Protein AF-T0M8F4-F1 (afdb_monomer_lite)

Foldseek 3Di:
DCVVVVVVVVVVVVVLVVLLVVLVVQLVVLVVVLVCCPPPVVDPNVVSVVSNVVSVVSNVVSVVSNVPVD

Organism: NCBI:txid1229911

Secondary structure (DSSP, 8-state):
--HHHHHHHHHHHHHHHHHHHHHHHHHHHHHHHHHHHHHHS---HHHHHHHHHHHHHHHHHHHHHHHHT-

InterPro domains:
  IPR007039 Conjugal transfer TrbC/type IV secretion VirB2 [PF04956] (2-67)

Structure (mmCIF, N/CA/C/O backbone):
data_AF-T0M8F4-F1
#
_entry.id   AF-T0M8F4-F1
#
loop_
_atom_site.group_PDB
_atom_site.id
_atom_site.type_symbol
_atom_site.label_atom_id
_atom_site.label_alt_id
_atom_site.label_comp_id
_atom_site.label_asym_id
_atom_site.label_entity_id
_atom_site.label_seq_id
_atom_site.pdbx_PDB_ins_code
_atom_site.Cartn_x
_atom_site.Cartn_y
_atom_site.Cartn_z
_atom_site.occupancy
_atom_site.B_iso_or_equiv
_atom_site.auth_seq_id
_atom_site.auth_comp_id
_atom_site.auth_asym_id
_atom_site.auth_atom_id
_atom_site.pdbx_PDB_model_num
ATOM 1 N N . MET A 1 1 ? 25.020 -0.223 -33.343 1.00 51.12 1 MET A N 1
ATOM 2 C CA . MET A 1 1 ? 24.701 0.520 -32.102 1.00 51.12 1 MET A CA 1
ATOM 3 C C . MET A 1 1 ? 23.243 0.289 -31.672 1.00 51.12 1 MET A C 1
ATOM 5 O O . MET A 1 1 ? 22.554 1.240 -31.343 1.00 51.12 1 MET A O 1
ATOM 9 N N . ALA A 1 2 ? 22.760 -0.962 -31.686 1.00 58.53 2 ALA A N 1
ATOM 10 C CA . ALA A 1 2 ? 21.357 -1.293 -31.383 1.00 58.53 2 ALA A CA 1
ATOM 11 C C . ALA A 1 2 ? 21.191 -2.094 -30.075 1.00 58.53 2 ALA A C 1
ATOM 13 O O . ALA A 1 2 ? 20.173 -1.949 -29.414 1.00 58.53 2 ALA A O 1
ATOM 14 N N . ALA A 1 3 ? 22.219 -2.842 -29.650 1.00 60.50 3 ALA A N 1
ATOM 15 C CA . ALA A 1 3 ? 22.154 -3.703 -28.463 1.00 60.50 3 ALA A CA 1
ATOM 16 C C . ALA A 1 3 ? 21.830 -2.937 -27.166 1.00 60.50 3 ALA A C 1
ATOM 18 O O . ALA A 1 3 ? 20.913 -3.306 -26.446 1.00 60.50 3 ALA A O 1
ATOM 19 N N . GLY A 1 4 ? 22.494 -1.800 -26.922 1.00 65.31 4 GLY A N 1
ATOM 20 C CA . GLY A 1 4 ? 22.276 -1.040 -25.686 1.00 65.31 4 GLY A CA 1
ATOM 21 C C . GLY A 1 4 ? 20.872 -0.440 -25.550 1.00 65.31 4 GLY A C 1
ATOM 22 O O . GLY A 1 4 ? 20.424 -0.199 -24.438 1.00 65.31 4 GLY A O 1
ATOM 23 N N . LEU A 1 5 ? 20.153 -0.208 -26.655 1.00 70.38 5 LEU A N 1
ATOM 24 C CA . LEU A 1 5 ? 18.793 0.330 -26.593 1.00 70.38 5 LEU A CA 1
ATOM 25 C C . LEU A 1 5 ? 17.768 -0.751 -26.222 1.00 70.38 5 LEU A C 1
ATOM 27 O O . LEU A 1 5 ? 16.786 -0.443 -25.549 1.00 70.38 5 LEU A O 1
ATOM 31 N N . ASP A 1 6 ? 17.995 -1.998 -26.632 1.00 72.94 6 ASP A N 1
ATOM 32 C CA . ASP A 1 6 ? 17.125 -3.121 -26.274 1.00 72.94 6 ASP A CA 1
ATOM 33 C C . ASP A 1 6 ? 17.328 -3.551 -24.816 1.00 72.94 6 ASP A C 1
ATOM 35 O O . ASP A 1 6 ? 16.341 -3.802 -24.124 1.00 72.94 6 ASP A O 1
ATOM 39 N N . ASP A 1 7 ? 18.562 -3.492 -24.303 1.00 74.12 7 ASP A N 1
ATOM 40 C CA . ASP A 1 7 ? 18.839 -3.681 -22.872 1.00 74.12 7 ASP A CA 1
ATOM 41 C C . ASP A 1 7 ? 18.147 -2.609 -22.016 1.00 74.12 7 ASP A C 1
ATOM 43 O O . ASP A 1 7 ? 17.518 -2.922 -21.006 1.00 74.12 7 ASP A O 1
ATOM 47 N N . ILE A 1 8 ? 18.178 -1.341 -22.448 1.00 75.38 8 ILE A N 1
ATOM 48 C CA . ILE A 1 8 ? 17.480 -0.247 -21.754 1.00 75.38 8 ILE A CA 1
ATOM 49 C C . ILE A 1 8 ? 15.967 -0.475 -21.774 1.00 75.38 8 ILE A C 1
ATOM 51 O O . ILE A 1 8 ? 15.316 -0.333 -20.742 1.00 75.38 8 ILE A O 1
ATOM 55 N N . LYS A 1 9 ? 15.385 -0.860 -22.914 1.00 78.31 9 LYS A N 1
ATOM 56 C CA . LYS A 1 9 ? 13.946 -1.160 -23.003 1.00 78.31 9 LYS A CA 1
ATOM 57 C C . LYS A 1 9 ? 13.545 -2.336 -22.113 1.00 78.31 9 LYS A C 1
ATOM 59 O O . LYS A 1 9 ? 12.501 -2.261 -21.463 1.00 78.31 9 LYS A O 1
ATOM 64 N N . GLY A 1 10 ? 14.361 -3.389 -22.055 1.00 76.44 10 GLY A N 1
ATOM 65 C CA . GLY A 1 10 ? 14.164 -4.522 -21.149 1.00 76.44 10 GLY A CA 1
ATOM 66 C C . GLY A 1 10 ? 14.184 -4.079 -19.688 1.00 76.44 10 GLY A C 1
ATOM 67 O O . GLY A 1 10 ? 13.234 -4.337 -18.950 1.00 76.44 10 GLY A O 1
ATOM 68 N N . PHE A 1 11 ? 15.193 -3.293 -19.311 1.00 74.56 11 PHE A N 1
ATOM 69 C CA . PHE A 1 11 ? 15.338 -2.754 -17.960 1.00 74.56 11 PHE A CA 1
ATOM 70 C C . PHE A 1 11 ? 14.170 -1.837 -17.566 1.00 74.56 11 PHE A C 1
ATOM 72 O O . PHE A 1 11 ? 13.630 -1.943 -16.466 1.00 74.56 11 PHE A O 1
ATOM 79 N N . LEU A 1 12 ? 13.711 -0.969 -18.474 1.00 76.50 12 LEU A N 1
ATOM 80 C CA . LEU A 1 12 ? 12.554 -0.105 -18.217 1.00 76.50 12 LEU A CA 1
ATOM 81 C C . LEU A 1 12 ? 11.251 -0.904 -18.085 1.00 76.50 12 LEU A C 1
ATOM 83 O O . LEU A 1 12 ? 10.399 -0.548 -17.274 1.00 76.50 12 LEU A O 1
ATOM 87 N N . THR A 1 13 ? 11.104 -1.997 -18.834 1.00 78.50 13 THR A N 1
ATOM 88 C CA . THR A 1 13 ? 9.928 -2.879 -18.762 1.00 78.50 13 THR A CA 1
ATOM 89 C C . THR A 1 13 ? 9.883 -3.655 -17.444 1.00 78.50 13 THR A C 1
ATOM 91 O O . THR A 1 13 ? 8.820 -3.809 -16.835 1.00 78.50 13 THR A O 1
ATOM 94 N N . GLU A 1 14 ? 11.037 -4.114 -16.967 1.00 75.56 14 GLU A N 1
ATOM 95 C CA . GLU A 1 14 ? 11.160 -4.840 -15.704 1.00 75.56 14 GLU A CA 1
ATOM 96 C C . GLU A 1 14 ? 10.927 -3.918 -14.502 1.00 75.56 14 GLU A C 1
ATOM 98 O O . GLU A 1 14 ? 10.136 -4.245 -13.616 1.00 75.56 14 GLU A O 1
ATOM 103 N N . VAL A 1 15 ? 11.496 -2.707 -14.522 1.00 74.44 15 VAL A N 1
ATOM 104 C CA . VAL A 1 15 ? 11.214 -1.667 -13.519 1.00 74.44 15 VAL A CA 1
ATOM 105 C C . VAL A 1 15 ? 9.736 -1.281 -13.529 1.00 74.44 15 VAL A C 1
ATOM 107 O O . VAL A 1 15 ? 9.137 -1.115 -12.467 1.00 74.44 15 VAL A O 1
ATOM 110 N N . HIS A 1 16 ? 9.111 -1.178 -14.704 1.00 71.12 16 HIS A N 1
ATOM 111 C CA . HIS A 1 16 ? 7.683 -0.880 -14.807 1.00 71.12 16 HIS A CA 1
ATOM 112 C C . HIS A 1 16 ? 6.817 -1.984 -14.199 1.00 71.12 16 HIS A C 1
ATOM 114 O O . HIS A 1 16 ? 5.886 -1.708 -13.440 1.00 71.12 16 HIS A O 1
ATOM 120 N N . THR A 1 17 ? 7.169 -3.239 -14.474 1.00 73.75 17 THR A N 1
ATOM 121 C CA . THR A 1 17 ? 6.498 -4.417 -13.915 1.00 73.75 17 THR A CA 1
ATOM 122 C C . THR A 1 17 ? 6.660 -4.474 -12.398 1.00 73.75 17 THR A C 1
ATOM 124 O O . THR A 1 17 ? 5.674 -4.655 -11.678 1.00 73.75 17 THR A O 1
ATOM 127 N N . ALA A 1 18 ? 7.875 -4.242 -11.900 1.00 69.38 18 ALA A N 1
ATOM 128 C CA . ALA A 1 18 ? 8.165 -4.182 -10.475 1.00 69.38 18 ALA A CA 1
ATOM 129 C C . ALA A 1 18 ? 7.375 -3.058 -9.788 1.00 69.38 18 ALA A C 1
ATOM 131 O O . ALA A 1 18 ? 6.745 -3.290 -8.757 1.00 69.38 18 ALA A O 1
ATOM 132 N N . LEU A 1 19 ? 7.318 -1.865 -10.386 1.00 69.31 19 LEU A N 1
ATOM 133 C CA . LEU A 1 19 ? 6.577 -0.725 -9.840 1.00 69.31 19 LEU A CA 1
ATOM 134 C C . LEU A 1 19 ? 5.069 -1.009 -9.728 1.00 69.31 19 LEU A C 1
ATOM 136 O O . LEU A 1 19 ? 4.420 -0.610 -8.758 1.00 69.31 19 LEU A O 1
ATOM 140 N N . LYS A 1 20 ? 4.512 -1.747 -10.694 1.00 73.31 20 LYS A N 1
ATOM 141 C CA . LYS A 1 20 ? 3.103 -2.163 -10.708 1.00 73.31 20 LYS A CA 1
ATOM 142 C C . LYS A 1 20 ? 2.812 -3.233 -9.648 1.00 73.31 20 LYS A C 1
ATOM 144 O O . LYS A 1 20 ? 1.812 -3.136 -8.937 1.00 73.31 20 LYS A O 1
ATOM 149 N N . GLY A 1 21 ? 3.702 -4.217 -9.508 1.00 75.56 21 GLY A N 1
ATOM 150 C CA . GLY A 1 21 ? 3.595 -5.280 -8.504 1.00 75.56 21 GLY A CA 1
ATOM 151 C C . GLY A 1 21 ? 3.723 -4.762 -7.070 1.00 75.56 21 GLY A C 1
ATOM 152 O O . GLY A 1 21 ? 2.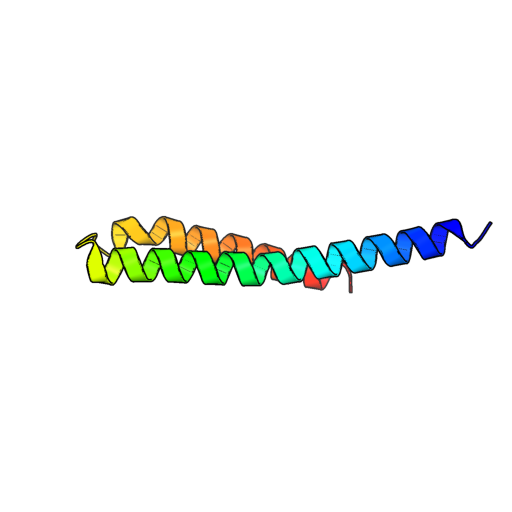919 -5.117 -6.207 1.00 75.56 21 GLY A O 1
ATOM 153 N N . VAL A 1 22 ? 4.675 -3.859 -6.822 1.00 76.81 22 VAL A N 1
ATOM 154 C CA . VAL A 1 22 ? 4.906 -3.265 -5.495 1.00 76.81 22 VAL A CA 1
ATOM 155 C C . VAL A 1 22 ? 3.689 -2.471 -5.016 1.00 76.81 22 VAL A C 1
ATOM 157 O O . VAL A 1 22 ? 3.319 -2.584 -3.850 1.00 76.81 22 VAL A O 1
ATOM 160 N N . GLY A 1 23 ? 3.003 -1.743 -5.902 1.00 78.94 23 GLY A N 1
ATOM 161 C CA . GLY A 1 23 ? 1.790 -0.998 -5.548 1.00 78.94 23 GLY A CA 1
ATOM 162 C C . GLY A 1 23 ? 0.676 -1.855 -4.946 1.00 78.94 23 GLY A C 1
ATOM 163 O O . GLY A 1 23 ? 0.110 -1.520 -3.904 1.00 78.94 23 GLY A O 1
ATOM 164 N N . VAL A 1 24 ? 0.387 -2.995 -5.579 1.00 80.31 24 VAL A N 1
ATOM 165 C CA . VAL A 1 24 ? -0.642 -3.945 -5.118 1.00 80.31 24 VAL A CA 1
ATOM 166 C C . VAL A 1 24 ? -0.236 -4.616 -3.805 1.00 80.31 24 VAL A C 1
ATOM 168 O O . VAL A 1 24 ? -1.064 -4.827 -2.917 1.00 80.31 24 VAL A O 1
ATOM 171 N N . ILE A 1 25 ? 1.046 -4.929 -3.639 1.00 83.44 25 ILE A N 1
ATOM 172 C CA . ILE A 1 25 ? 1.538 -5.546 -2.404 1.00 83.44 25 ILE A CA 1
ATOM 173 C C . ILE A 1 25 ? 1.419 -4.558 -1.236 1.00 83.44 25 ILE A C 1
ATOM 175 O O . ILE A 1 25 ? 0.893 -4.910 -0.179 1.00 83.44 25 ILE A O 1
ATOM 179 N N . VAL A 1 26 ? 1.829 -3.303 -1.437 1.0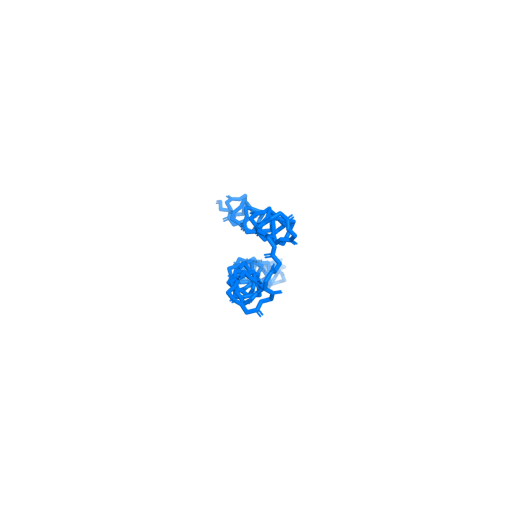0 83.44 26 VAL A N 1
ATOM 180 C CA . VAL A 1 26 ? 1.764 -2.259 -0.404 1.00 83.44 26 VAL A CA 1
ATOM 181 C C . VAL A 1 26 ? 0.318 -1.967 0.002 1.00 83.44 26 VAL A C 1
ATOM 183 O O . VAL A 1 26 ? 0.042 -1.865 1.198 1.00 83.44 26 VAL A O 1
ATOM 186 N N . VAL A 1 27 ? -0.624 -1.902 -0.950 1.00 85.75 27 VAL A N 1
ATOM 187 C CA . VAL A 1 27 ? -2.037 -1.664 -0.610 1.00 85.75 27 VAL A CA 1
ATOM 188 C C . VAL A 1 27 ? -2.618 -2.814 0.215 1.00 85.75 27 VAL A C 1
ATOM 190 O O . VAL A 1 27 ? -3.334 -2.581 1.186 1.00 85.75 27 VAL A O 1
ATOM 193 N N . THR A 1 28 ? -2.242 -4.054 -0.105 1.00 84.88 28 THR A N 1
ATOM 194 C CA . THR A 1 28 ? -2.693 -5.246 0.625 1.00 84.88 28 THR A CA 1
ATOM 195 C C . THR A 1 28 ? -2.222 -5.207 2.079 1.00 84.88 28 THR A C 1
ATOM 197 O O . THR A 1 28 ? -3.019 -5.401 2.995 1.00 84.88 28 THR A O 1
ATOM 200 N N . ILE A 1 29 ? -0.948 -4.875 2.310 1.00 86.06 29 ILE A N 1
ATOM 201 C CA . ILE A 1 29 ? -0.382 -4.754 3.662 1.00 86.06 29 ILE A CA 1
ATOM 202 C C . ILE A 1 29 ? -1.045 -3.601 4.434 1.00 86.06 29 ILE A C 1
ATOM 204 O O . ILE A 1 29 ? -1.370 -3.759 5.613 1.00 86.06 29 ILE A O 1
ATOM 208 N N . ALA A 1 30 ? -1.314 -2.467 3.777 1.00 84.75 30 ALA A N 1
ATOM 209 C CA . ALA A 1 30 ? -2.004 -1.333 4.392 1.00 84.75 30 ALA A CA 1
ATOM 210 C C . ALA A 1 30 ? -3.408 -1.715 4.894 1.00 84.75 30 ALA A C 1
ATOM 212 O O . ALA A 1 30 ? -3.780 -1.359 6.015 1.00 84.75 30 ALA A O 1
ATOM 213 N N . PHE A 1 31 ? -4.162 -2.497 4.114 1.00 84.00 31 PHE A N 1
ATOM 214 C CA . PHE A 1 31 ? -5.474 -2.999 4.528 1.00 84.00 31 PHE A CA 1
ATOM 215 C C . PHE A 1 31 ? -5.397 -3.991 5.691 1.00 84.00 31 PHE A C 1
ATOM 217 O O . PHE A 1 31 ? -6.239 -3.932 6.587 1.00 84.00 31 PHE A O 1
ATOM 224 N N . VAL A 1 32 ? -4.386 -4.864 5.728 1.00 87.19 32 VAL A N 1
ATOM 225 C CA . VAL A 1 32 ? -4.194 -5.807 6.845 1.00 87.19 32 VAL A CA 1
ATOM 226 C C . VAL A 1 32 ? -3.929 -5.057 8.153 1.00 87.19 32 VAL A C 1
ATOM 228 O O . VAL A 1 32 ? -4.563 -5.340 9.170 1.00 87.19 32 VAL A O 1
ATOM 231 N N . ILE A 1 33 ? -3.051 -4.052 8.126 1.00 82.75 33 ILE A N 1
ATOM 232 C CA . ILE A 1 33 ? -2.738 -3.231 9.307 1.00 82.75 33 ILE A CA 1
ATOM 233 C C . ILE A 1 33 ? -3.961 -2.408 9.737 1.00 82.75 33 ILE A C 1
ATOM 235 O O . ILE A 1 33 ? -4.238 -2.287 10.933 1.00 82.75 33 ILE A O 1
ATOM 239 N N . ALA A 1 34 ? -4.721 -1.877 8.775 1.00 82.75 34 ALA A N 1
ATOM 240 C CA . ALA A 1 34 ? -5.968 -1.172 9.042 1.00 82.75 34 ALA A CA 1
ATOM 241 C C . ALA A 1 34 ? -7.003 -2.076 9.728 1.00 82.75 34 ALA A C 1
ATOM 243 O O . ALA A 1 34 ? -7.529 -1.724 10.782 1.00 82.75 34 ALA A O 1
ATOM 244 N N . GLY A 1 35 ? -7.257 -3.262 9.171 1.00 77.00 35 GLY A N 1
ATOM 245 C CA . GLY A 1 35 ? -8.196 -4.235 9.727 1.00 77.00 35 GLY A CA 1
ATOM 246 C C . GLY A 1 35 ? -7.800 -4.688 11.130 1.00 77.00 35 GLY A C 1
ATOM 247 O O . GLY A 1 35 ? -8.645 -4.728 12.022 1.00 77.00 35 GLY A O 1
ATOM 248 N N . TYR A 1 36 ? -6.507 -4.936 11.365 1.00 79.69 36 TYR A N 1
ATOM 249 C CA . TYR A 1 36 ? -6.010 -5.311 12.688 1.00 79.69 36 TYR A CA 1
ATOM 250 C C . TYR A 1 36 ? -6.242 -4.206 13.731 1.00 79.69 36 TYR A C 1
ATOM 252 O O . TYR A 1 36 ? -6.728 -4.483 14.828 1.00 79.69 36 TYR A O 1
ATOM 260 N N . LYS A 1 37 ? -5.978 -2.940 13.378 1.00 70.06 37 LYS A N 1
ATOM 261 C CA . LYS A 1 37 ? -6.236 -1.787 14.258 1.00 70.06 37 LYS A CA 1
ATOM 262 C C . LYS A 1 37 ? -7.726 -1.581 14.557 1.00 70.06 37 LYS A C 1
ATOM 264 O O . LYS A 1 37 ? -8.055 -1.233 15.687 1.00 70.06 37 LYS A O 1
ATOM 269 N N . ILE A 1 38 ? -8.609 -1.826 13.583 1.00 75.00 38 ILE A N 1
ATOM 270 C CA . ILE A 1 38 ? -10.069 -1.704 13.749 1.00 75.00 38 ILE A CA 1
ATOM 271 C C . ILE A 1 38 ? -10.622 -2.816 14.654 1.00 75.00 38 ILE A C 1
ATOM 273 O O . ILE A 1 38 ? -11.439 -2.536 15.526 1.00 75.00 38 ILE A O 1
ATOM 277 N N . ILE A 1 39 ? -10.191 -4.067 14.454 1.00 75.88 39 ILE A N 1
ATOM 278 C CA . ILE A 1 39 ? -10.773 -5.236 15.135 1.00 75.88 39 ILE A CA 1
ATOM 279 C C . ILE A 1 39 ? -10.196 -5.426 16.545 1.00 75.88 39 ILE A C 1
ATOM 281 O O . ILE A 1 39 ? -10.943 -5.730 17.470 1.00 75.88 39 ILE A O 1
ATOM 285 N N . PHE A 1 40 ? -8.884 -5.241 16.730 1.00 65.94 40 PHE A N 1
ATOM 286 C CA . PHE A 1 40 ? -8.198 -5.577 17.988 1.00 65.94 40 PHE A CA 1
ATOM 287 C C . PHE A 1 40 ? -7.707 -4.362 18.782 1.00 65.94 40 PHE A C 1
ATOM 289 O O . PHE A 1 40 ? -7.350 -4.503 19.949 1.00 65.94 40 PHE A O 1
ATOM 296 N N . GLY A 1 41 ? -7.679 -3.170 18.181 1.00 63.75 41 GLY A N 1
ATOM 297 C CA . GLY A 1 41 ? -7.135 -1.974 18.828 1.00 63.75 41 GLY A CA 1
ATOM 298 C C . GLY A 1 41 ? -8.139 -1.164 19.648 1.00 63.75 41 GLY A C 1
ATOM 299 O O . GLY A 1 41 ? -7.721 -0.281 20.388 1.00 63.75 41 GLY A O 1
ATOM 300 N N . GLY A 1 42 ? -9.452 -1.373 19.476 1.00 61.66 42 GLY A N 1
ATOM 301 C CA . GLY A 1 42 ? -10.479 -0.459 20.010 1.00 61.66 42 GLY A CA 1
ATOM 302 C C . GLY A 1 42 ? -10.380 0.977 19.456 1.00 61.66 42 GLY A C 1
ATOM 303 O O . GLY A 1 42 ? -11.144 1.857 19.849 1.00 61.66 42 GLY A O 1
ATOM 304 N N . GLN A 1 43 ? -9.443 1.210 18.531 1.00 55.28 43 GLN A N 1
ATOM 305 C CA . GLN A 1 43 ? -9.200 2.471 17.854 1.00 55.28 43 GLN A CA 1
ATOM 306 C C . GLN A 1 43 ? -10.351 2.701 16.881 1.00 55.28 43 GLN A C 1
ATOM 308 O O . GLN A 1 43 ? -10.570 1.920 15.952 1.00 55.28 43 GLN A O 1
ATOM 313 N N . THR A 1 44 ? -11.129 3.759 17.114 1.00 59.31 44 THR A N 1
ATOM 314 C CA . THR A 1 44 ? -12.232 4.121 16.215 1.00 59.31 44 THR A CA 1
ATOM 315 C C . THR A 1 44 ? -11.729 4.244 14.776 1.00 59.31 44 THR A C 1
ATOM 317 O O . THR A 1 44 ? -10.589 4.641 14.535 1.00 59.31 44 THR A O 1
ATOM 320 N N . VAL A 1 45 ? -12.603 3.962 13.802 1.00 61.75 45 VAL A N 1
ATOM 321 C CA . VAL A 1 45 ? -12.329 4.036 12.348 1.00 61.75 45 VAL A CA 1
ATOM 322 C C . VAL A 1 45 ? -11.604 5.336 11.944 1.00 61.75 45 VAL A C 1
ATOM 324 O O . VAL A 1 45 ? -10.858 5.372 10.968 1.00 61.75 45 VAL A O 1
ATOM 327 N N . ARG A 1 46 ? -11.762 6.396 12.747 1.00 62.47 46 ARG A N 1
ATOM 328 C CA . ARG A 1 46 ? -11.119 7.705 12.608 1.00 62.47 46 ARG A CA 1
ATOM 329 C C . ARG A 1 46 ? -9.592 7.698 12.762 1.00 62.47 46 ARG A C 1
ATOM 331 O O . ARG A 1 46 ? -8.937 8.512 12.125 1.00 62.47 46 ARG A O 1
ATOM 338 N N . GLU A 1 47 ? -9.015 6.784 13.539 1.00 68.62 47 GLU A N 1
ATOM 339 C CA . GLU A 1 47 ? -7.554 6.651 13.690 1.00 68.62 47 GLU A CA 1
ATOM 340 C C . GLU A 1 47 ? -6.923 5.774 12.595 1.00 68.62 47 GLU A C 1
ATOM 342 O O . GLU A 1 47 ? -5.714 5.817 12.372 1.00 68.62 47 GLU A O 1
ATOM 347 N N . VAL A 1 48 ? -7.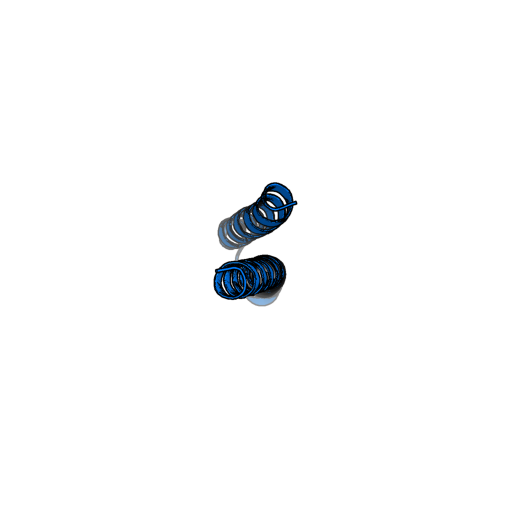743 5.002 11.875 1.00 70.25 48 VAL A N 1
ATOM 348 C CA . VAL A 1 48 ? -7.310 4.098 10.795 1.00 70.25 48 VAL A CA 1
ATOM 349 C C . VAL A 1 48 ? -7.554 4.690 9.400 1.00 70.25 48 VAL A C 1
ATOM 351 O O . VAL A 1 48 ? -6.842 4.353 8.452 1.00 70.25 48 VAL A O 1
ATOM 354 N N . ALA A 1 49 ? -8.478 5.649 9.286 1.00 75.88 49 ALA A N 1
ATOM 355 C CA . ALA A 1 49 ? -8.718 6.454 8.090 1.00 75.88 49 ALA A CA 1
ATOM 356 C C . ALA A 1 49 ? -7.440 6.959 7.378 1.00 75.88 49 ALA A C 1
ATOM 358 O O . ALA A 1 49 ? -7.355 6.779 6.162 1.00 75.88 49 ALA A O 1
ATOM 359 N N . PRO A 1 50 ? -6.420 7.525 8.062 1.00 78.00 50 PRO A N 1
ATOM 360 C CA . PRO A 1 50 ? -5.218 8.008 7.378 1.00 78.00 50 PRO A CA 1
ATOM 361 C C . PRO A 1 50 ? -4.402 6.896 6.699 1.00 78.00 50 PRO A C 1
ATOM 363 O O . PRO A 1 50 ? -3.865 7.125 5.617 1.00 78.00 50 PRO A O 1
ATOM 366 N N . ILE A 1 51 ? -4.346 5.682 7.266 1.00 83.44 51 ILE A N 1
ATOM 367 C CA . ILE A 1 51 ? -3.654 4.541 6.636 1.00 83.44 51 ILE A CA 1
ATOM 368 C C . ILE A 1 51 ? -4.394 4.080 5.381 1.00 83.44 51 ILE A C 1
ATOM 370 O O . ILE A 1 51 ? -3.765 3.800 4.364 1.00 83.44 51 ILE A O 1
ATOM 374 N N . VAL A 1 52 ? -5.726 4.022 5.438 1.00 82.38 52 VAL A N 1
ATOM 375 C CA . VAL A 1 52 ? -6.546 3.561 4.311 1.00 82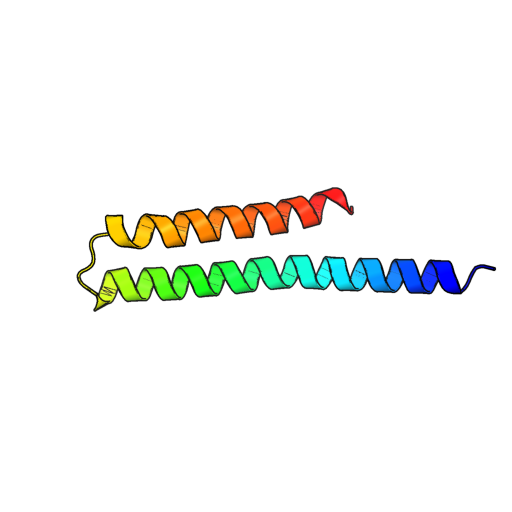.38 52 VAL A CA 1
ATOM 376 C C . VAL A 1 52 ? -6.499 4.568 3.166 1.00 82.38 52 VAL A C 1
ATOM 378 O O . VAL A 1 52 ? -6.299 4.172 2.022 1.00 82.38 52 VAL A O 1
ATOM 381 N N . ILE A 1 53 ? -6.609 5.865 3.468 1.00 84.44 53 ILE A N 1
ATOM 382 C CA . ILE A 1 53 ? -6.490 6.940 2.473 1.00 84.44 53 ILE A CA 1
ATOM 383 C C . ILE A 1 53 ? -5.084 6.943 1.858 1.00 84.44 53 ILE A C 1
ATOM 385 O O . ILE A 1 53 ? -4.959 6.988 0.637 1.00 84.44 53 ILE A O 1
ATOM 389 N N . GLY A 1 54 ? -4.031 6.825 2.675 1.00 84.19 54 GLY A N 1
ATOM 390 C CA . GLY A 1 54 ? -2.654 6.725 2.185 1.00 84.19 54 GLY A CA 1
ATOM 391 C C . GLY A 1 54 ? -2.436 5.508 1.282 1.00 84.19 54 GLY A C 1
ATOM 392 O O . GLY A 1 54 ? -1.878 5.639 0.194 1.00 84.19 54 GLY A O 1
ATOM 393 N N . GLY A 1 55 ? -2.948 4.339 1.680 1.00 85.25 55 GLY A N 1
ATOM 394 C CA . GLY A 1 55 ? -2.902 3.120 0.871 1.00 85.25 55 GLY A CA 1
ATOM 395 C C . GLY A 1 55 ? -3.627 3.268 -0.470 1.00 85.25 55 GLY A C 1
ATOM 396 O O . GLY A 1 55 ? -3.088 2.877 -1.503 1.00 85.25 55 GLY A O 1
ATOM 397 N N . LEU A 1 56 ? -4.810 3.891 -0.478 1.00 84.25 56 LEU A N 1
ATOM 398 C CA . LEU A 1 56 ? -5.590 4.162 -1.692 1.00 84.25 56 LEU A CA 1
ATOM 399 C C . LEU A 1 56 ? -4.855 5.092 -2.664 1.00 84.25 56 LEU A C 1
ATOM 401 O O . LEU A 1 56 ? -4.842 4.827 -3.865 1.00 84.25 56 LEU A O 1
ATOM 405 N N . VAL A 1 57 ? -4.209 6.146 -2.158 1.00 85.19 57 VAL A N 1
ATOM 406 C CA . VAL A 1 57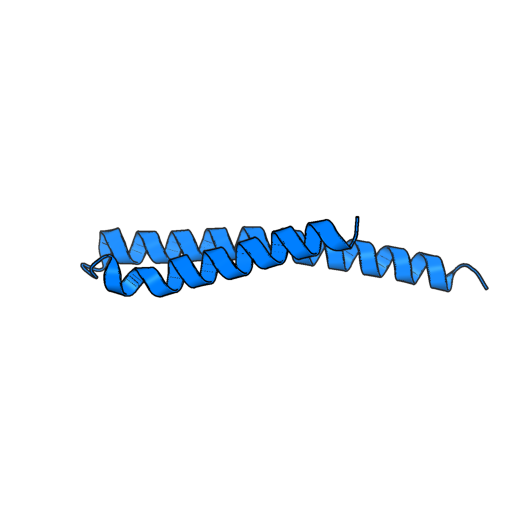 ? -3.427 7.086 -2.978 1.00 85.19 57 VAL A CA 1
ATOM 407 C C . VAL A 1 57 ? -2.216 6.394 -3.606 1.00 85.19 57 VAL A C 1
ATOM 409 O O . VAL A 1 57 ? -1.966 6.563 -4.799 1.00 85.19 57 VAL A O 1
ATOM 412 N N . ILE A 1 58 ? -1.496 5.570 -2.839 1.00 84.06 58 ILE A N 1
ATOM 413 C CA . ILE A 1 58 ? -0.348 4.803 -3.347 1.00 84.06 58 ILE A CA 1
ATOM 414 C C . ILE A 1 58 ? -0.808 3.791 -4.407 1.00 84.06 58 ILE A C 1
ATOM 416 O O . ILE A 1 58 ? -0.229 3.727 -5.490 1.00 84.06 58 ILE A O 1
ATOM 420 N N . GLY A 1 59 ? -1.888 3.051 -4.139 1.00 81.81 59 GLY A N 1
ATOM 421 C CA . GLY A 1 59 ? -2.454 2.093 -5.091 1.00 81.81 59 GLY A CA 1
ATOM 422 C C . GLY A 1 59 ? -2.923 2.754 -6.393 1.00 81.81 59 GLY A C 1
ATOM 423 O O . GLY A 1 59 ? -2.645 2.245 -7.481 1.00 81.81 59 GLY A O 1
ATOM 424 N N . ALA A 1 60 ? -3.569 3.921 -6.300 1.00 80.06 60 ALA A N 1
ATOM 425 C CA . ALA A 1 60 ? -3.978 4.706 -7.461 1.00 80.06 60 ALA A CA 1
ATOM 426 C C . ALA A 1 60 ? -2.770 5.200 -8.274 1.00 80.06 60 ALA A C 1
ATOM 428 O O . ALA A 1 60 ? -2.784 5.113 -9.501 1.00 80.06 60 ALA A O 1
ATOM 429 N N . ALA A 1 61 ? -1.696 5.647 -7.616 1.00 80.50 61 ALA A N 1
ATOM 430 C CA . ALA A 1 61 ? -0.467 6.061 -8.289 1.00 80.50 61 ALA A CA 1
ATOM 431 C C . ALA A 1 61 ? 0.191 4.902 -9.060 1.00 80.50 61 ALA A C 1
ATOM 433 O O . ALA A 1 61 ? 0.590 5.079 -10.211 1.00 80.50 61 ALA A O 1
ATOM 434 N N . SER A 1 62 ? 0.245 3.699 -8.479 1.00 76.94 62 SER A N 1
ATOM 435 C CA . SER A 1 62 ? 0.783 2.508 -9.153 1.00 76.94 62 SER A CA 1
ATOM 436 C C . SER A 1 62 ? -0.055 2.080 -10.360 1.00 76.94 62 SER A C 1
ATOM 438 O O . SER A 1 62 ? 0.494 1.664 -11.383 1.00 76.94 62 SER A O 1
ATOM 440 N N . TYR A 1 63 ? -1.380 2.224 -10.279 1.00 74.19 63 TYR A N 1
ATOM 441 C CA . TYR A 1 63 ? -2.275 1.973 -11.408 1.00 74.19 63 TYR A CA 1
ATOM 442 C C . TYR A 1 63 ? -2.061 2.983 -12.546 1.00 74.19 63 TYR A C 1
ATOM 444 O O . TYR A 1 63 ? -1.922 2.584 -13.703 1.00 74.19 63 TYR A O 1
ATOM 452 N N . LEU A 1 64 ? -1.959 4.277 -12.219 1.00 72.25 64 LEU A N 1
ATOM 453 C CA . LEU A 1 64 ? -1.723 5.353 -13.189 1.00 72.25 64 LEU A CA 1
ATOM 454 C C . LEU A 1 64 ? -0.341 5.257 -13.852 1.00 72.25 64 LEU A C 1
ATOM 456 O O . LEU A 1 64 ? -0.236 5.383 -15.071 1.00 72.25 64 LEU A O 1
ATOM 460 N N . ALA A 1 65 ? 0.711 4.947 -13.090 1.00 71.25 65 ALA A N 1
ATOM 461 C CA . ALA A 1 65 ? 2.041 4.669 -13.638 1.00 71.25 65 ALA A CA 1
ATOM 462 C C . ALA A 1 65 ? 2.002 3.487 -14.619 1.00 71.25 65 ALA A C 1
ATOM 464 O O . ALA A 1 65 ? 2.631 3.505 -15.677 1.00 71.25 65 ALA A O 1
ATOM 465 N N . GLY A 1 66 ? 1.195 2.475 -14.298 1.00 67.38 66 GLY A N 1
ATOM 466 C CA . GLY A 1 66 ? 0.911 1.329 -15.146 1.00 67.38 66 GLY A CA 1
ATOM 467 C C . GLY A 1 66 ? 0.186 1.638 -16.459 1.00 67.38 66 GLY A C 1
ATOM 468 O O . GLY A 1 66 ? 0.194 0.765 -17.330 1.00 67.38 66 GLY A O 1
ATOM 469 N N . LEU A 1 67 ? -0.445 2.811 -16.571 1.00 68.06 67 LEU A N 1
ATOM 470 C CA . LEU A 1 67 ? -1.241 3.258 -17.715 1.00 68.06 67 LEU A CA 1
ATOM 471 C C . LEU A 1 67 ? -0.440 4.161 -18.671 1.00 68.06 67 LEU A C 1
ATOM 473 O O . LEU A 1 67 ? -0.651 4.082 -19.869 1.00 68.06 67 LEU A O 1
ATOM 477 N N . ILE A 1 68 ? 0.482 4.985 -18.155 1.00 66.75 68 ILE A N 1
ATOM 478 C CA . ILE A 1 68 ? 1.263 5.972 -18.938 1.00 66.75 68 ILE A CA 1
ATOM 479 C C . ILE A 1 68 ? 2.362 5.333 -19.806 1.00 66.75 68 ILE A C 1
ATOM 481 O O . ILE A 1 68 ? 2.725 5.881 -20.839 1.00 66.75 68 ILE A O 1
ATOM 485 N N . ILE A 1 69 ? 2.914 4.192 -19.390 1.00 60.88 69 ILE A N 1
ATOM 486 C CA . ILE A 1 69 ? 3.972 3.474 -20.133 1.00 60.88 69 ILE A CA 1
ATOM 487 C C . ILE A 1 69 ? 3.396 2.478 -21.165 1.00 60.88 69 ILE A C 1
ATOM 489 O O . ILE A 1 69 ? 4.151 1.801 -21.862 1.00 60.88 69 ILE A O 1
ATOM 493 N N . LYS A 1 70 ? 2.067 2.386 -21.291 1.00 44.28 70 LYS A N 1
ATOM 494 C CA . LYS A 1 70 ? 1.412 1.615 -22.354 1.00 44.28 70 LYS A CA 1
ATOM 495 C C . LYS A 1 70 ? 1.102 2.517 -23.542 1.00 44.28 70 LYS A C 1
ATOM 497 O O . LYS A 1 70 ? 1.297 2.033 -24.676 1.00 44.28 70 LYS A O 1
#

pLDDT: mean 74.2, std 9.11, range [44.28, 87.19]

Sequence (70 aa):
M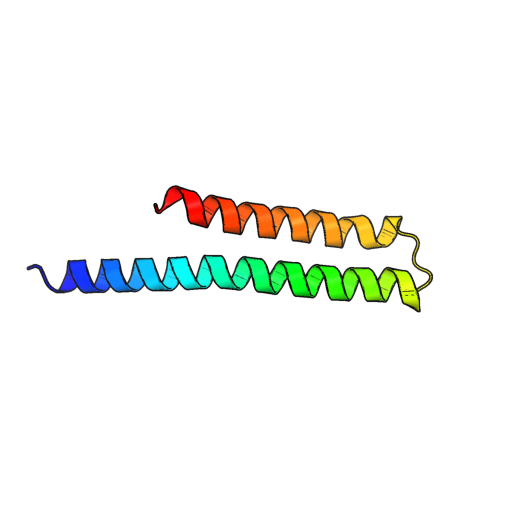AAGLDDIKGFLTEVHTALKGVGVIVVTIAFVIAGYKIIFGGQTVREVAPIVIGGLVIGAASYLAGLIIK

Radius of gyration: 17.42 Å; chains: 1; bounding box: 37×14×52 Å